Protein AF-A0A3D1I0S6-F1 (afdb_monomer_lite)

Foldseek 3Di:
DDDDAFDAADVVQADAPAEDADPVHDFRGFHAWPAPWDDDVPRGPGHTYTYGYD

pLDDT: mean 84.42, std 6.75, range [67.06, 92.38]

Secondary structure (DSSP, 8-state):
-B--TTSBP-TTTEEEEEEE--TTS-TTBEEEEEE-BEEETTEEEEPEEEEEE-

Radius of gyration: 10.72 Å; chains: 1; bounding box: 25×15×30 Å

Structure (mmCIF, N/CA/C/O backbone):
data_AF-A0A3D1I0S6-F1
#
_entry.id   AF-A0A3D1I0S6-F1
#
loop_
_atom_site.group_PDB
_atom_site.id
_atom_site.type_symbol
_atom_site.label_atom_id
_atom_site.label_alt_id
_atom_site.label_comp_id
_atom_site.label_asym_id
_atom_site.label_entity_id
_atom_site.label_seq_id
_atom_site.pdbx_PDB_ins_code
_atom_site.Cartn_x
_atom_site.Cartn_y
_atom_site.Cartn_z
_atom_site.occupancy
_atom_site.B_iso_or_equiv
_atom_site.auth_seq_id
_atom_site.auth_comp_id
_atom_site.auth_asym_id
_atom_site.auth_atom_id
_atom_site.pdbx_PDB_model_num
ATOM 1 N N . ALA A 1 1 ? -9.283 -5.255 4.362 1.00 68.25 1 ALA A N 1
ATOM 2 C CA . ALA A 1 1 ? -7.927 -4.725 4.112 1.00 68.25 1 ALA A CA 1
ATOM 3 C C . ALA A 1 1 ? -7.833 -4.374 2.633 1.00 68.25 1 ALA A C 1
ATOM 5 O O . ALA A 1 1 ? -8.434 -5.095 1.847 1.00 68.25 1 ALA A O 1
ATOM 6 N N . PHE A 1 2 ? -7.174 -3.275 2.279 1.00 77.00 2 PHE A N 1
ATOM 7 C CA . PHE A 1 2 ? -7.043 -2.778 0.899 1.00 77.00 2 PHE A CA 1
ATOM 8 C C . PHE A 1 2 ? -5.559 -2.654 0.515 1.00 77.00 2 PHE A C 1
ATOM 10 O O . PHE A 1 2 ? -4.687 -2.728 1.390 1.00 77.00 2 PHE A O 1
ATOM 17 N N . GLY A 1 3 ? -5.291 -2.506 -0.782 1.00 72.69 3 GLY A N 1
ATOM 18 C CA . GLY A 1 3 ? -3.958 -2.606 -1.373 1.00 72.69 3 GLY A CA 1
ATOM 19 C C . GLY A 1 3 ? -3.672 -4.044 -1.793 1.00 72.69 3 GLY A C 1
ATOM 20 O O . GLY A 1 3 ? -3.204 -4.849 -0.982 1.00 72.69 3 GLY A O 1
ATOM 21 N N . ALA A 1 4 ? -3.999 -4.358 -3.045 1.00 82.38 4 ALA A N 1
ATOM 22 C CA . ALA A 1 4 ? -3.632 -5.593 -3.727 1.00 82.38 4 ALA A CA 1
ATOM 23 C C . ALA A 1 4 ? -2.686 -5.275 -4.894 1.00 82.38 4 ALA A C 1
ATOM 25 O O . ALA A 1 4 ? -2.604 -4.139 -5.352 1.00 82.38 4 ALA A O 1
ATOM 26 N N . GLU A 1 5 ? -1.931 -6.275 -5.335 1.00 83.81 5 GLU A N 1
ATOM 27 C CA . GLU A 1 5 ? -1.042 -6.152 -6.491 1.00 83.81 5 GLU A CA 1
ATOM 28 C C . GLU A 1 5 ? -1.902 -6.103 -7.763 1.00 83.81 5 GLU A C 1
ATOM 30 O O . GLU A 1 5 ? -2.785 -6.940 -7.944 1.00 83.81 5 GLU A O 1
ATOM 35 N N . GLY A 1 6 ? -1.678 -5.099 -8.610 1.00 82.88 6 GLY A N 1
ATOM 36 C CA . GLY A 1 6 ? -2.470 -4.809 -9.807 1.00 82.88 6 GLY A CA 1
ATOM 37 C C . GLY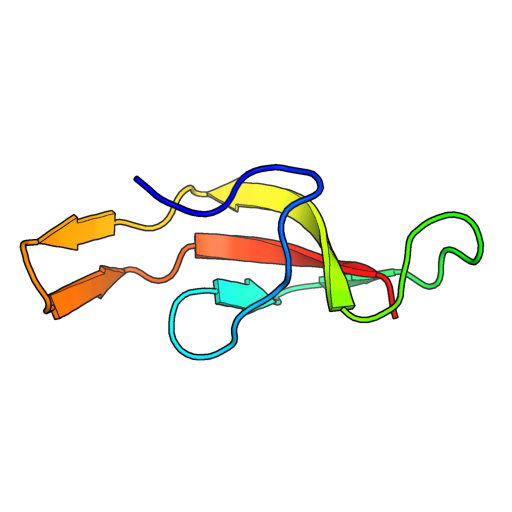 A 1 6 ? -3.637 -3.836 -9.601 1.00 82.88 6 GLY A C 1
ATOM 38 O O . GLY A 1 6 ? -4.263 -3.445 -10.583 1.00 82.88 6 GLY A O 1
ATOM 39 N N . ASP A 1 7 ? -3.933 -3.421 -8.364 1.00 84.88 7 ASP A N 1
ATOM 40 C CA . ASP A 1 7 ? -4.956 -2.401 -8.096 1.00 84.88 7 ASP A CA 1
ATOM 41 C C . ASP A 1 7 ? -4.462 -0.994 -8.462 1.00 84.88 7 ASP A C 1
ATOM 43 O O . ASP A 1 7 ? -3.257 -0.725 -8.499 1.00 84.88 7 ASP A O 1
ATOM 47 N N . SER A 1 8 ? -5.395 -0.070 -8.688 1.00 86.25 8 SER A N 1
ATOM 48 C CA . SER A 1 8 ? -5.049 1.336 -8.899 1.00 86.25 8 SER A CA 1
ATOM 49 C C . SER A 1 8 ? -4.483 1.951 -7.618 1.00 86.25 8 SER A C 1
ATOM 51 O O . SER A 1 8 ? -5.011 1.775 -6.514 1.00 86.25 8 SER A O 1
ATOM 53 N N . PHE A 1 9 ? -3.387 2.689 -7.763 1.00 87.44 9 PHE A N 1
ATOM 54 C CA . PHE A 1 9 ? -2.829 3.472 -6.679 1.00 87.44 9 PHE A CA 1
ATOM 55 C C . PHE A 1 9 ? -3.765 4.621 -6.325 1.00 87.44 9 PHE A C 1
ATOM 57 O O . PHE A 1 9 ? -4.366 5.256 -7.187 1.00 87.44 9 PHE A O 1
ATOM 64 N N . ASP A 1 10 ? -3.881 4.884 -5.028 1.00 88.00 10 ASP A N 1
ATOM 65 C CA . ASP A 1 10 ? -4.901 5.784 -4.515 1.00 88.00 10 ASP A CA 1
ATOM 66 C C . ASP A 1 10 ? -4.336 6.519 -3.291 1.00 88.00 10 ASP A C 1
ATOM 68 O O . ASP A 1 10 ? -4.297 5.947 -2.202 1.00 88.00 10 ASP A O 1
ATOM 72 N N . PRO A 1 11 ? -3.823 7.752 -3.431 1.00 85.75 11 PRO A N 1
ATOM 73 C CA . PRO A 1 11 ? -2.994 8.413 -2.413 1.00 85.75 11 PRO A CA 1
ATOM 74 C C . PRO A 1 11 ? -3.713 8.687 -1.082 1.00 85.75 11 PRO A C 1
ATOM 76 O O . PRO A 1 11 ? -3.066 8.930 -0.065 1.00 85.75 11 PRO A O 1
ATOM 79 N N . ASN A 1 12 ? -5.048 8.620 -1.058 1.00 87.06 12 ASN A N 1
ATOM 80 C CA . ASN A 1 12 ? -5.842 8.743 0.168 1.00 87.06 12 ASN A CA 1
ATOM 81 C C . ASN A 1 12 ? -5.715 7.516 1.082 1.00 87.06 12 ASN A C 1
ATOM 83 O O . ASN A 1 12 ? -5.867 7.621 2.300 1.00 87.06 12 ASN A O 1
AT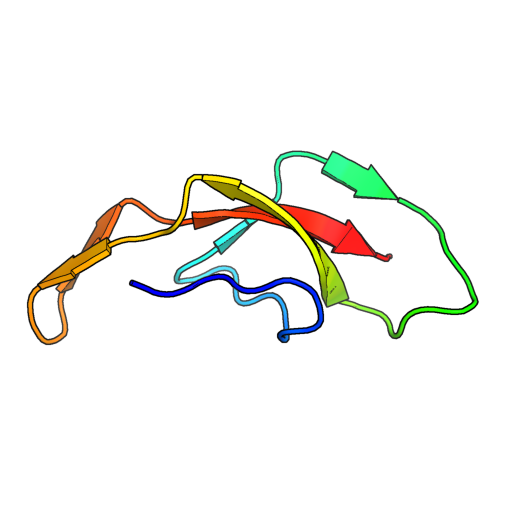OM 87 N N . ILE A 1 13 ? -5.467 6.342 0.497 1.00 88.00 13 ILE A N 1
ATOM 88 C CA . ILE A 1 13 ? -5.425 5.065 1.215 1.00 88.00 13 ILE A CA 1
ATOM 89 C C . ILE A 1 13 ? -4.115 4.305 0.977 1.00 88.00 13 ILE A C 1
ATOM 91 O O . ILE A 1 13 ? -3.773 3.407 1.737 1.00 88.00 13 ILE A O 1
ATOM 95 N N . HIS A 1 14 ? -3.327 4.667 -0.023 1.00 90.50 14 HIS A N 1
ATOM 96 C CA . HIS A 1 14 ? -2.079 4.022 -0.389 1.00 90.50 14 HIS A CA 1
ATOM 97 C C . HIS A 1 14 ? -0.912 4.992 -0.186 1.00 90.50 14 HIS A C 1
ATOM 99 O O . HIS A 1 14 ? -0.948 6.147 -0.592 1.00 90.50 14 HIS A O 1
ATOM 105 N N . SER A 1 15 ? 0.149 4.503 0.445 1.00 90.88 15 SER A N 1
ATOM 106 C CA . SER A 1 15 ? 1.418 5.199 0.602 1.00 90.88 15 SER A CA 1
ATOM 107 C C . SER A 1 15 ? 2.435 4.529 -0.314 1.00 90.88 15 SER A C 1
ATOM 109 O O . SER A 1 15 ? 2.891 3.414 -0.042 1.00 90.88 15 SER A O 1
ATOM 111 N N . ALA A 1 16 ? 2.738 5.195 -1.427 1.00 89.25 16 ALA A N 1
ATOM 112 C CA . ALA A 1 16 ? 3.777 4.768 -2.349 1.00 89.25 16 ALA A CA 1
ATOM 113 C C . ALA A 1 16 ? 5.145 5.088 -1.741 1.00 89.25 16 ALA A C 1
ATOM 115 O O . ALA A 1 16 ? 5.513 6.251 -1.597 1.00 89.25 16 ALA A O 1
ATOM 116 N N . VAL A 1 17 ? 5.886 4.053 -1.350 1.00 89.56 17 VAL A N 1
ATOM 117 C CA . VAL A 1 17 ? 7.251 4.209 -0.810 1.00 89.56 17 VAL A CA 1
ATOM 118 C C . VAL A 1 17 ? 8.323 4.032 -1.878 1.00 89.56 17 VAL A C 1
ATOM 120 O O . VAL A 1 17 ? 9.474 4.399 -1.657 1.00 89.56 17 VAL A O 1
ATOM 123 N N . MET A 1 18 ? 7.957 3.453 -3.022 1.00 87.06 18 MET A N 1
ATOM 124 C CA . MET A 1 18 ? 8.847 3.181 -4.147 1.00 87.06 18 MET A CA 1
ATOM 125 C C . MET A 1 18 ? 8.071 3.298 -5.454 1.00 87.06 18 MET A C 1
ATOM 127 O O . MET A 1 18 ? 6.943 2.809 -5.543 1.00 87.06 18 MET A O 1
ATOM 131 N N . HIS A 1 19 ? 8.687 3.916 -6.458 1.00 85.56 19 HIS A N 1
ATOM 132 C CA . HIS A 1 19 ? 8.183 3.954 -7.827 1.00 85.56 19 HIS A CA 1
ATOM 133 C C . HIS A 1 19 ? 9.116 3.122 -8.706 1.00 85.56 19 HIS A C 1
ATOM 135 O O . HIS A 1 19 ? 10.334 3.180 -8.527 1.00 85.56 19 HIS A O 1
ATOM 141 N N . VAL A 1 20 ? 8.555 2.339 -9.620 1.00 85.81 20 VAL A N 1
ATOM 142 C CA . VAL A 1 20 ? 9.312 1.640 -10.663 1.00 85.81 20 VAL A CA 1
ATOM 143 C C . VAL A 1 20 ? 8.817 2.082 -12.024 1.00 85.81 20 VAL A C 1
ATOM 145 O O . VAL A 1 20 ? 7.626 2.285 -12.206 1.00 85.81 20 VAL A O 1
ATOM 148 N N . GLU A 1 21 ? 9.736 2.252 -12.962 1.00 76.75 21 GLU A N 1
ATOM 149 C CA . GLU A 1 21 ? 9.401 2.510 -14.359 1.00 76.75 21 GLU A CA 1
ATOM 150 C C . GLU A 1 21 ? 9.248 1.152 -15.034 1.00 76.75 21 GLU A C 1
ATOM 152 O O . GLU A 1 21 ? 10.215 0.395 -15.147 1.00 76.75 21 GLU A O 1
ATOM 157 N N . ASP A 1 22 ? 8.020 0.802 -15.396 1.00 74.19 22 ASP A N 1
ATOM 158 C CA . ASP A 1 22 ? 7.718 -0.508 -15.954 1.00 74.19 22 ASP A CA 1
ATOM 159 C C . ASP A 1 22 ? 6.640 -0.336 -17.027 1.00 74.19 22 ASP A C 1
ATOM 161 O O . ASP A 1 22 ? 5.448 -0.282 -16.750 1.00 74.19 22 ASP A O 1
ATOM 165 N N . GLU A 1 23 ? 7.083 -0.208 -18.282 1.00 69.06 23 GLU A N 1
ATOM 166 C CA . GLU A 1 23 ? 6.230 0.101 -19.442 1.00 69.06 23 GLU A CA 1
ATOM 167 C C . GLU A 1 23 ? 5.170 -0.984 -19.737 1.00 69.06 23 GLU A C 1
ATOM 169 O O . GLU A 1 23 ? 4.298 -0.789 -20.584 1.00 69.06 23 GLU A O 1
ATOM 174 N N . SER A 1 24 ? 5.236 -2.145 -19.069 1.00 71.00 24 SER A N 1
ATOM 175 C CA . SER A 1 24 ? 4.221 -3.205 -19.177 1.00 71.00 24 SER A CA 1
ATOM 176 C C . SER A 1 24 ? 3.050 -3.047 -18.207 1.00 71.00 24 SER A C 1
ATOM 178 O O . SER A 1 24 ? 1.991 -3.631 -18.446 1.00 71.00 24 SER A O 1
ATOM 180 N N . VAL A 1 25 ? 3.210 -2.294 -17.119 1.00 67.06 25 VAL A N 1
ATOM 181 C CA . VAL A 1 25 ? 2.147 -2.029 -16.141 1.00 67.06 25 VAL A CA 1
ATOM 182 C C . VAL A 1 25 ? 1.670 -0.593 -16.299 1.00 67.06 25 VAL A C 1
ATOM 184 O O . VAL A 1 25 ? 2.458 0.324 -16.477 1.00 67.06 25 VAL A O 1
ATOM 187 N N . GLY A 1 26 ? 0.349 -0.403 -16.281 1.00 67.62 26 GLY A N 1
ATOM 188 C CA . GLY A 1 26 ? -0.241 0.922 -16.454 1.00 67.62 26 GLY A CA 1
ATOM 189 C C . GLY A 1 26 ? 0.273 1.925 -15.417 1.00 67.62 26 GLY A C 1
ATOM 190 O O . GLY A 1 26 ? 0.554 1.560 -14.273 1.00 67.62 26 GLY A O 1
ATOM 191 N N . GLU A 1 27 ? 0.352 3.192 -15.822 1.00 75.75 27 GLU A N 1
ATOM 192 C CA . GLU A 1 27 ? 0.688 4.309 -14.937 1.00 75.75 27 GLU A CA 1
ATOM 193 C C . GLU A 1 27 ? -0.194 4.269 -13.677 1.00 75.75 27 GLU A C 1
ATOM 195 O O . GLU A 1 27 ? -1.405 4.043 -13.766 1.00 75.75 27 GLU A O 1
ATOM 200 N N . ASN A 1 28 ? 0.392 4.516 -12.503 1.00 80.31 28 ASN A N 1
ATOM 201 C CA . ASN A 1 28 ? -0.320 4.527 -11.219 1.00 80.31 28 ASN A CA 1
ATOM 202 C C . ASN A 1 28 ? -0.941 3.169 -10.825 1.00 80.31 28 ASN A C 1
ATOM 204 O O . ASN A 1 28 ? -1.946 3.122 -10.114 1.00 80.31 28 ASN A O 1
ATOM 208 N N . VAL A 1 29 ? -0.345 2.046 -11.233 1.00 87.50 29 VAL A N 1
ATOM 209 C CA . VAL A 1 29 ? -0.746 0.704 -10.772 1.00 87.50 29 VAL A CA 1
ATOM 210 C C . VAL A 1 29 ? 0.146 0.230 -9.627 1.00 87.50 29 VAL A C 1
ATOM 212 O O . VAL A 1 29 ? 1.359 0.436 -9.625 1.00 87.50 29 VAL A O 1
ATOM 215 N N . ILE A 1 30 ? -0.447 -0.434 -8.634 1.00 88.00 30 ILE A N 1
ATOM 216 C CA . ILE A 1 30 ? 0.281 -1.073 -7.539 1.00 88.00 30 ILE A CA 1
ATOM 217 C C . ILE A 1 30 ? 1.027 -2.291 -8.085 1.00 88.00 30 ILE A C 1
ATOM 219 O O . ILE A 1 30 ? 0.431 -3.318 -8.391 1.00 88.00 30 ILE A O 1
ATOM 223 N N . VAL A 1 31 ? 2.349 -2.208 -8.144 1.00 88.62 31 VAL A N 1
ATOM 224 C CA . VAL A 1 31 ? 3.215 -3.317 -8.568 1.00 88.62 31 VAL A CA 1
ATOM 225 C C . VAL A 1 31 ? 3.421 -4.298 -7.429 1.00 88.62 31 VAL A C 1
ATOM 227 O O . VAL A 1 31 ? 3.459 -5.507 -7.637 1.00 88.62 31 VAL A O 1
ATOM 230 N N . LYS A 1 32 ? 3.563 -3.778 -6.207 1.00 87.75 32 LYS A N 1
ATOM 231 C CA . LYS A 1 32 ? 3.837 -4.601 -5.032 1.00 87.75 32 LYS A CA 1
ATOM 232 C C . LYS A 1 32 ? 3.231 -4.011 -3.777 1.00 87.75 32 LYS A C 1
ATOM 234 O O . LYS A 1 32 ? 3.291 -2.806 -3.553 1.00 87.75 32 LYS A O 1
ATOM 239 N N . VAL A 1 33 ? 2.707 -4.868 -2.908 1.00 89.12 33 VAL A N 1
ATOM 240 C CA . VAL A 1 33 ? 2.178 -4.459 -1.601 1.00 89.12 33 VAL A CA 1
ATOM 241 C C . VAL A 1 33 ? 3.124 -4.938 -0.509 1.00 89.12 33 VAL A C 1
ATOM 243 O O . VAL A 1 33 ? 3.218 -6.130 -0.233 1.00 89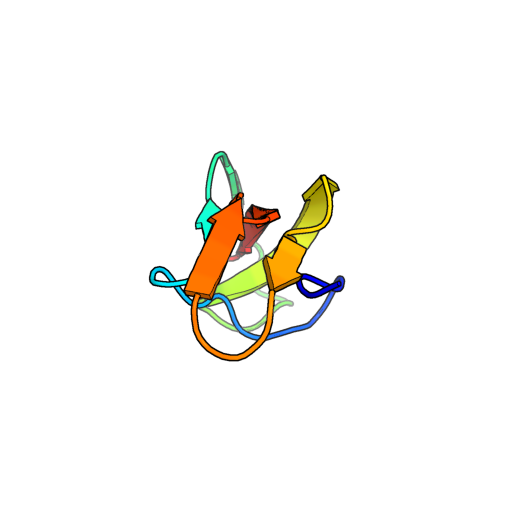.12 33 VAL A O 1
ATOM 246 N N . PHE A 1 34 ? 3.805 -4.008 0.158 1.00 89.25 34 PHE A N 1
ATOM 247 C CA . PHE A 1 34 ? 4.646 -4.327 1.314 1.00 89.25 34 PHE A CA 1
ATOM 248 C C . PHE A 1 34 ? 3.814 -4.559 2.563 1.00 89.25 34 PHE A C 1
ATOM 250 O O . PHE A 1 34 ? 4.118 -5.418 3.390 1.00 89.25 34 PHE A O 1
ATOM 257 N N . THR A 1 35 ? 2.767 -3.760 2.749 1.00 89.00 35 THR A N 1
ATOM 258 C CA . THR A 1 35 ? 1.886 -3.939 3.894 1.00 89.00 35 THR A CA 1
ATOM 259 C C . THR A 1 35 ? 0.480 -3.496 3.568 1.00 89.00 35 THR A C 1
ATOM 261 O O . THR A 1 35 ? 0.255 -2.356 3.175 1.00 89.00 35 THR A O 1
ATOM 264 N N . LYS A 1 36 ? -0.484 -4.391 3.793 1.00 87.88 36 LYS A N 1
ATOM 265 C CA . LYS A 1 36 ? -1.896 -4.096 3.558 1.00 87.88 36 LYS A CA 1
ATOM 266 C C . LYS A 1 36 ? -2.358 -2.931 4.433 1.00 87.88 36 LYS A C 1
ATOM 268 O O . LYS A 1 36 ? -1.943 -2.798 5.594 1.00 87.88 36 LYS A O 1
ATOM 273 N N . GLY A 1 37 ? -3.212 -2.100 3.855 1.00 87.94 37 GLY A N 1
ATOM 274 C CA . GLY A 1 37 ? -3.855 -0.996 4.541 1.00 87.94 37 GLY A CA 1
ATOM 275 C C . GLY A 1 37 ? -5.116 -1.461 5.257 1.00 87.94 37 GLY A C 1
ATOM 276 O O . GLY A 1 37 ? -5.774 -2.437 4.864 1.00 87.94 37 GLY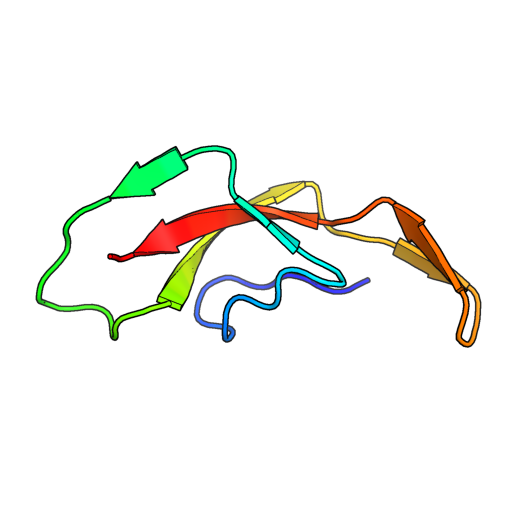 A O 1
ATOM 277 N N . TYR A 1 38 ? -5.445 -0.758 6.334 1.00 87.25 38 TYR A N 1
ATOM 278 C CA . TYR A 1 38 ? -6.595 -1.054 7.176 1.00 87.25 38 TYR A CA 1
ATOM 279 C C . TYR A 1 38 ? -7.465 0.191 7.319 1.00 87.25 38 TYR A C 1
ATOM 281 O O . TYR A 1 38 ? -6.985 1.278 7.642 1.00 87.25 38 TYR A O 1
ATOM 289 N N . LYS A 1 39 ? -8.765 0.005 7.094 1.00 87.19 39 LYS A N 1
ATOM 290 C CA . LYS A 1 39 ? -9.814 0.990 7.357 1.00 87.19 39 LYS A CA 1
ATOM 291 C C . LYS A 1 39 ? -10.827 0.365 8.292 1.00 87.19 39 LYS A C 1
ATOM 293 O O . LYS A 1 39 ? -11.091 -0.836 8.194 1.00 87.19 39 LYS A O 1
ATOM 298 N N . LEU A 1 40 ? -11.360 1.183 9.183 1.00 87.44 40 LEU A N 1
ATOM 299 C CA . LEU A 1 40 ? -12.439 0.835 10.086 1.00 87.44 40 LEU A CA 1
ATOM 300 C C . LEU A 1 40 ? -13.645 1.688 9.693 1.00 87.44 40 LEU A C 1
ATOM 302 O O . LEU A 1 40 ? -13.659 2.892 9.940 1.00 87.44 40 LEU A O 1
ATOM 306 N N . GLY A 1 41 ? -14.621 1.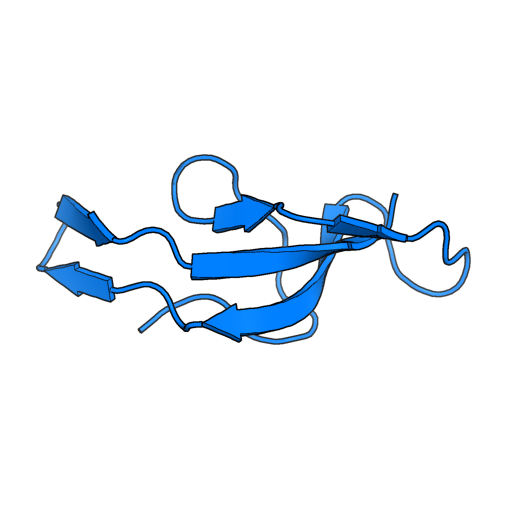068 9.027 1.00 85.69 41 GLY A N 1
ATOM 307 C CA . GLY A 1 41 ? -15.703 1.802 8.368 1.00 85.69 41 GLY A CA 1
ATOM 308 C C . GLY A 1 41 ? -15.149 2.722 7.278 1.00 85.69 41 GLY A C 1
ATOM 309 O O . GLY A 1 41 ? -14.414 2.266 6.397 1.00 85.69 41 GLY A O 1
ATOM 310 N N . ASP A 1 42 ? -15.464 4.008 7.385 1.00 83.88 42 ASP A N 1
ATOM 311 C CA . ASP A 1 42 ? -15.014 5.066 6.474 1.00 83.88 42 ASP A CA 1
ATOM 312 C C . ASP A 1 42 ? -13.657 5.676 6.864 1.00 83.88 42 ASP A C 1
ATOM 314 O O . ASP A 1 42 ? -13.044 6.393 6.075 1.00 83.88 42 ASP A O 1
ATOM 318 N N . THR A 1 43 ? -13.144 5.368 8.059 1.00 85.25 43 THR A N 1
ATOM 319 C CA . THR A 1 43 ? -11.889 5.943 8.556 1.00 85.25 43 THR A CA 1
ATOM 320 C C . THR A 1 43 ? -10.698 5.059 8.204 1.00 85.25 43 THR A C 1
ATOM 322 O O . THR A 1 43 ? -10.615 3.892 8.601 1.00 85.25 43 THR A O 1
ATOM 325 N N . VAL A 1 44 ? -9.721 5.632 7.502 1.00 86.12 44 VAL A N 1
ATOM 326 C CA . VAL A 1 44 ? -8.418 5.004 7.253 1.00 86.12 44 VAL A CA 1
ATOM 327 C C . VAL A 1 44 ? -7.625 4.992 8.558 1.00 86.12 44 VAL A C 1
ATOM 329 O O . VAL A 1 44 ? -7.243 6.036 9.073 1.00 86.12 44 VAL A O 1
ATOM 332 N N . ILE A 1 45 ? -7.375 3.800 9.100 1.00 88.62 45 ILE A N 1
ATOM 333 C CA . ILE A 1 45 ? -6.563 3.625 10.313 1.00 88.62 45 ILE A CA 1
ATOM 334 C C . ILE A 1 45 ? -5.083 3.601 9.943 1.00 88.62 45 ILE A C 1
ATOM 336 O O . ILE A 1 45 ? -4.243 4.150 10.651 1.00 88.62 45 ILE A O 1
ATOM 340 N N . ARG A 1 46 ? -4.757 2.955 8.819 1.00 89.19 46 ARG A N 1
ATOM 341 C CA . ARG A 1 46 ? -3.404 2.949 8.274 1.00 89.19 46 ARG A CA 1
ATOM 342 C C . ARG A 1 46 ? -3.434 2.787 6.757 1.00 89.19 46 ARG A C 1
ATOM 344 O O . ARG A 1 46 ? -4.078 1.840 6.287 1.00 89.19 46 ARG A O 1
ATOM 351 N N . PRO A 1 47 ? -2.708 3.627 6.003 1.00 90.19 47 PRO A N 1
ATOM 352 C CA . PRO A 1 47 ? -2.568 3.431 4.570 1.00 90.19 47 PRO A CA 1
ATOM 353 C C . PRO A 1 47 ? -1.811 2.131 4.259 1.00 90.19 47 PRO A C 1
ATOM 355 O O . PRO A 1 47 ? -1.047 1.619 5.087 1.00 90.19 47 PRO A O 1
ATOM 358 N N . ALA A 1 48 ? -2.046 1.571 3.073 1.00 91.56 48 ALA A N 1
ATOM 359 C CA . ALA A 1 48 ? -1.273 0.433 2.589 1.00 91.56 48 ALA A CA 1
ATOM 360 C C . ALA A 1 48 ? 0.072 0.929 2.069 1.00 91.56 48 ALA A C 1
ATOM 362 O O . ALA A 1 48 ? 0.118 1.890 1.308 1.00 91.56 48 ALA A O 1
ATOM 363 N N . VAL A 1 49 ? 1.156 0.271 2.459 1.00 92.38 49 VAL A N 1
ATOM 364 C CA . VAL A 1 49 ? 2.490 0.587 1.951 1.00 92.38 49 VAL A CA 1
ATOM 365 C C . VAL A 1 49 ? 2.691 -0.202 0.670 1.00 92.38 49 VAL A C 1
ATOM 367 O O . VAL A 1 49 ? 2.669 -1.438 0.696 1.00 92.38 49 VAL A O 1
ATOM 370 N N . VAL A 1 50 ? 2.854 0.508 -0.440 1.00 91.69 50 VAL A N 1
ATOM 371 C CA . VAL A 1 50 ? 2.886 -0.076 -1.779 1.00 91.69 50 VAL A CA 1
ATOM 372 C C . VAL A 1 50 ? 4.036 0.480 -2.610 1.00 91.69 50 VAL A C 1
ATOM 374 O O . VAL A 1 50 ? 4.597 1.535 -2.320 1.00 91.69 50 VAL A O 1
ATOM 377 N N . GLN A 1 51 ? 4.387 -0.268 -3.642 1.00 89.88 51 GLN A N 1
ATOM 378 C CA . GLN A 1 51 ? 5.247 0.137 -4.737 1.00 89.88 51 GLN A CA 1
ATOM 379 C C . GLN A 1 51 ? 4.364 0.346 -5.959 1.00 89.88 51 GLN A C 1
ATOM 381 O O . GLN A 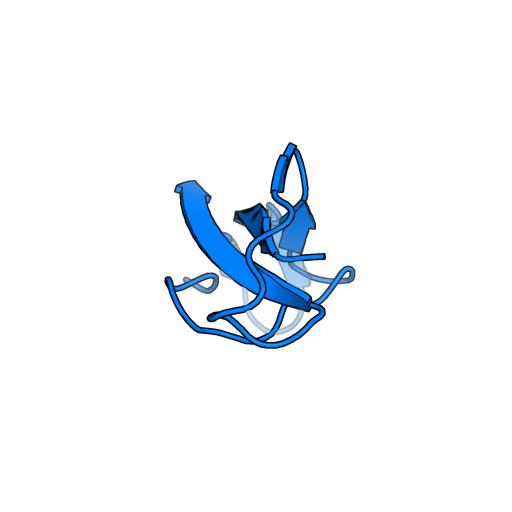1 51 ? 3.526 -0.513 -6.242 1.00 89.88 51 GLN A O 1
ATOM 386 N N . VAL A 1 52 ? 4.546 1.454 -6.667 1.00 89.62 52 VAL A N 1
ATOM 387 C CA . VAL A 1 52 ? 3.734 1.794 -7.842 1.00 89.62 52 VAL A CA 1
ATOM 388 C C . VAL A 1 52 ? 4.571 1.846 -9.106 1.00 89.62 52 VAL A C 1
ATOM 390 O O . VAL A 1 52 ? 5.768 2.121 -9.039 1.00 89.62 52 VAL A O 1
ATOM 393 N N . ALA A 1 53 ? 3.933 1.563 -10.234 1.00 87.38 53 ALA A N 1
ATOM 394 C CA . ALA A 1 53 ? 4.491 1.807 -11.551 1.00 87.38 53 ALA A CA 1
ATOM 395 C C . ALA A 1 53 ? 4.242 3.263 -11.956 1.00 87.38 53 ALA A C 1
ATOM 397 O O . ALA A 1 53 ? 3.148 3.792 -11.722 1.00 87.38 53 ALA A O 1
ATOM 398 N N . ASN A 1 54 ? 5.270 3.889 -12.519 1.00 75.50 54 ASN A N 1
ATOM 399 C CA . ASN A 1 54 ? 5.242 5.226 -13.104 1.00 75.50 54 ASN A CA 1
ATOM 400 C C . ASN A 1 54 ? 5.315 5.132 -14.625 1.00 75.50 54 ASN A C 1
ATOM 402 O O . ASN A 1 54 ? 5.917 4.147 -15.112 1.00 75.50 54 ASN A O 1
#

Sequence (54 aa):
AFGAEGDSFDPNIHSAVMHVEDESVGENVIVKVFTKGYKLGDTVIRPAVVQVAN